Protein AF-A0A4V1Y9V7-F1 (afdb_monomer_lite)

Organism: NCBI:txid33039

Radius of gyration: 11.98 Å; chains: 1; bounding box: 32×21×29 Å

Structure (mmCIF, N/CA/C/O backbone):
data_AF-A0A4V1Y9V7-F1
#
_entry.id   AF-A0A4V1Y9V7-F1
#
loop_
_atom_site.group_PDB
_atom_site.id
_atom_site.type_symbol
_atom_site.label_atom_id
_atom_site.label_alt_id
_atom_site.label_comp_id
_atom_site.label_asym_id
_atom_site.label_entity_id
_atom_site.label_seq_id
_atom_site.pdbx_PDB_ins_code
_atom_site.Cartn_x
_atom_site.Cartn_y
_atom_site.Cartn_z
_atom_site.occupancy
_atom_site.B_iso_or_equiv
_atom_site.auth_seq_id
_atom_site.auth_comp_id
_atom_site.auth_asym_id
_atom_site.auth_atom_id
_atom_site.pdbx_PDB_model_num
ATOM 1 N N . MET A 1 1 ? -17.355 8.478 0.349 1.00 87.75 1 MET A N 1
ATOM 2 C CA . MET A 1 1 ? -17.088 8.059 1.747 1.00 87.75 1 MET A CA 1
ATOM 3 C C . MET A 1 1 ? -15.664 7.524 1.793 1.00 87.75 1 MET A C 1
ATOM 5 O O . MET A 1 1 ? -15.266 6.909 0.814 1.00 87.75 1 MET A O 1
ATOM 9 N N . LYS A 1 2 ? -14.877 7.792 2.843 1.00 96.50 2 LYS A N 1
ATOM 10 C CA . LYS A 1 2 ? -13.506 7.258 2.920 1.00 96.50 2 LYS A CA 1
ATOM 11 C C . LYS A 1 2 ? -13.527 5.776 3.299 1.00 96.50 2 LYS A C 1
ATOM 13 O O . LYS A 1 2 ? -14.136 5.421 4.304 1.00 96.50 2 LYS A O 1
ATOM 18 N N . LYS A 1 3 ? -12.840 4.947 2.508 1.00 97.69 3 LYS A N 1
ATOM 19 C CA . LYS A 1 3 ? -12.725 3.491 2.714 1.00 97.69 3 LYS A CA 1
ATOM 20 C C . LYS A 1 3 ? -11.636 3.120 3.726 1.00 97.69 3 LYS A C 1
ATOM 22 O O . LYS A 1 3 ? -11.783 2.179 4.499 1.00 97.69 3 LYS A O 1
ATOM 27 N N . PHE A 1 4 ? -10.561 3.900 3.765 1.00 98.75 4 PHE A N 1
ATOM 28 C CA . PHE A 1 4 ? -9.420 3.713 4.659 1.00 98.75 4 PHE A CA 1
ATOM 29 C C . PHE A 1 4 ? -8.834 5.068 5.068 1.00 98.75 4 PHE A C 1
ATOM 31 O O . PHE A 1 4 ? -9.244 6.112 4.557 1.00 98.75 4 PHE A O 1
ATOM 38 N N . LYS A 1 5 ? -7.874 5.043 5.992 1.00 98.75 5 LYS A N 1
ATOM 39 C CA . LYS A 1 5 ? -7.009 6.180 6.325 1.00 98.75 5 LYS A CA 1
ATOM 40 C C . LYS A 1 5 ? -5.544 5.760 6.371 1.00 98.75 5 LYS A C 1
ATOM 42 O O . LYS A 1 5 ? -5.252 4.605 6.686 1.00 98.75 5 LYS A O 1
ATOM 47 N N . LEU A 1 6 ? -4.645 6.715 6.154 1.00 98.81 6 LEU A N 1
ATOM 48 C CA . LEU A 1 6 ? -3.237 6.575 6.524 1.00 98.81 6 LEU A CA 1
ATOM 49 C C . LEU A 1 6 ? -3.103 6.632 8.054 1.00 98.81 6 LEU A C 1
ATOM 51 O O . LEU A 1 6 ? -3.781 7.422 8.721 1.00 98.81 6 LEU A O 1
ATOM 55 N N . THR A 1 7 ? -2.268 5.772 8.627 1.00 98.75 7 THR A N 1
ATOM 56 C CA . THR A 1 7 ? -1.950 5.793 10.062 1.00 98.75 7 THR A CA 1
ATOM 57 C C . THR A 1 7 ? -0.658 6.578 10.323 1.00 98.75 7 THR A C 1
ATOM 59 O O . THR A 1 7 ? -0.028 7.085 9.400 1.00 98.75 7 THR A O 1
ATOM 62 N N . SER A 1 8 ? -0.251 6.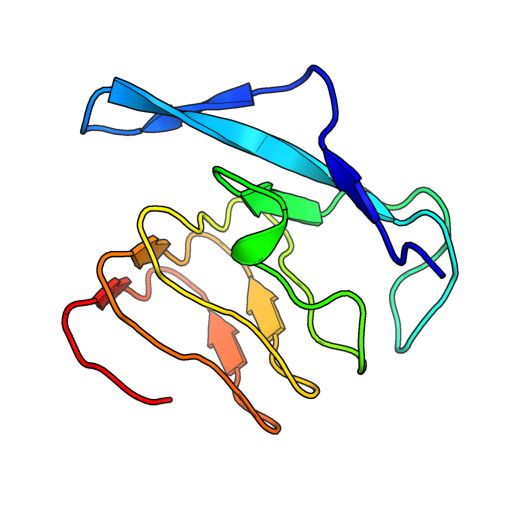699 11.590 1.00 98.31 8 SER A N 1
ATOM 63 C CA . SER A 1 8 ? 1.051 7.267 11.964 1.00 98.31 8 SER A CA 1
ATOM 64 C C . SER A 1 8 ? 2.208 6.262 11.884 1.00 98.31 8 SER A C 1
ATOM 66 O O . SER A 1 8 ? 3.355 6.661 12.064 1.00 98.31 8 SER A O 1
ATOM 68 N N . GLU A 1 9 ? 1.926 4.972 11.671 1.00 98.56 9 GLU A N 1
ATOM 69 C CA . GLU A 1 9 ? 2.946 3.951 11.416 1.00 98.56 9 GLU A CA 1
ATOM 70 C C . GLU A 1 9 ? 3.428 4.105 9.973 1.00 98.56 9 GLU A C 1
ATOM 72 O O . GLU A 1 9 ? 2.625 4.085 9.038 1.00 98.56 9 GLU A O 1
ATOM 77 N N . PHE A 1 10 ? 4.735 4.280 9.793 1.00 98.56 10 PHE A N 1
ATOM 78 C CA . PHE A 1 10 ? 5.335 4.413 8.474 1.00 98.56 10 PHE A CA 1
ATOM 79 C C . PHE A 1 10 ? 6.661 3.668 8.384 1.00 98.56 10 PHE A C 1
ATOM 81 O O . PHE A 1 10 ? 7.370 3.490 9.376 1.00 98.56 10 PHE A O 1
ATOM 88 N N . ILE A 1 11 ? 7.004 3.295 7.159 1.00 98.38 11 ILE A N 1
ATOM 89 C CA . ILE A 1 11 ? 8.339 2.854 6.766 1.00 98.38 11 ILE A CA 1
ATOM 90 C C . ILE A 1 11 ? 8.951 3.886 5.824 1.00 98.38 11 ILE A C 1
ATOM 92 O O . ILE A 1 11 ? 8.255 4.747 5.285 1.00 98.38 11 ILE A O 1
ATOM 96 N N . VAL A 1 12 ? 10.261 3.795 5.630 1.00 97.88 12 VAL A N 1
ATOM 97 C CA . VAL A 1 12 ? 10.975 4.558 4.607 1.00 97.88 12 VAL A CA 1
ATOM 98 C C . VAL A 1 12 ? 11.495 3.559 3.585 1.00 97.88 12 VAL A C 1
ATOM 100 O O . VAL A 1 12 ? 12.154 2.587 3.961 1.00 97.88 12 VAL A O 1
ATOM 103 N N . ASP A 1 13 ? 11.143 3.750 2.317 1.00 91.31 13 ASP A N 1
ATOM 104 C CA . ASP A 1 13 ? 11.641 2.893 1.246 1.00 91.31 13 ASP A CA 1
ATOM 105 C C . ASP A 1 13 ? 13.105 3.213 0.889 1.00 91.31 13 ASP A C 1
ATOM 107 O O . ASP A 1 13 ? 13.740 4.108 1.454 1.00 91.31 13 ASP A O 1
ATOM 111 N N . ILE A 1 14 ? 13.669 2.461 -0.059 1.00 87.56 14 ILE A N 1
ATOM 112 C CA . ILE A 1 14 ? 15.066 2.631 -0.490 1.00 87.56 14 ILE A CA 1
ATOM 113 C C . ILE A 1 14 ? 15.347 4.000 -1.131 1.00 87.56 14 ILE A C 1
ATOM 115 O O . ILE A 1 14 ? 16.505 4.402 -1.215 1.00 87.56 14 ILE A O 1
ATOM 119 N N . SER A 1 15 ? 14.302 4.702 -1.568 1.00 90.38 15 SER A N 1
ATOM 120 C CA . SER A 1 15 ? 14.358 6.013 -2.211 1.00 90.38 15 SER A CA 1
ATOM 121 C C . SER A 1 15 ? 14.178 7.156 -1.204 1.00 90.38 15 SER A C 1
ATOM 123 O O . SER A 1 15 ? 14.243 8.324 -1.584 1.00 90.38 15 SER A O 1
ATOM 125 N N . GLY A 1 16 ? 13.968 6.847 0.081 1.00 95.62 16 GLY A N 1
ATOM 126 C CA . GLY A 1 16 ? 13.732 7.837 1.131 1.00 95.62 16 GLY A CA 1
ATOM 127 C C . GLY A 1 16 ? 12.273 8.288 1.252 1.00 95.62 16 GLY A C 1
ATOM 128 O O . GLY A 1 16 ? 11.990 9.219 2.009 1.00 95.62 16 GLY A O 1
ATOM 129 N N . VAL A 1 17 ? 11.343 7.644 0.544 1.00 97.12 17 VAL A N 1
ATOM 130 C CA . VAL A 1 17 ? 9.916 7.984 0.564 1.00 97.12 17 VAL A CA 1
ATOM 131 C C . VAL A 1 17 ? 9.251 7.352 1.784 1.00 97.12 17 VAL A C 1
ATOM 133 O O . VAL A 1 17 ? 9.471 6.180 2.098 1.00 97.12 17 VAL A O 1
ATOM 136 N N . LYS A 1 18 ? 8.425 8.132 2.489 1.00 98.62 18 LYS A N 1
ATOM 137 C CA . LYS A 1 18 ? 7.625 7.633 3.613 1.00 98.62 18 LYS A CA 1
ATOM 138 C C . LYS A 1 18 ? 6.369 6.950 3.096 1.00 98.62 18 LYS A C 1
ATOM 140 O O . LYS A 1 18 ? 5.569 7.588 2.424 1.00 98.62 18 LYS A O 1
ATOM 145 N N . LEU A 1 19 ? 6.171 5.695 3.483 1.00 98.81 19 LEU A N 1
ATOM 146 C CA . LEU A 1 19 ? 4.962 4.935 3.181 1.00 98.81 19 LEU A CA 1
ATOM 147 C C . LEU A 1 19 ? 4.221 4.648 4.478 1.00 98.81 19 LEU A C 1
ATOM 149 O O . LEU A 1 19 ? 4.792 4.082 5.411 1.00 98.81 19 LEU A O 1
ATOM 153 N N . PHE A 1 20 ? 2.957 5.036 4.538 1.00 98.88 20 PHE A N 1
ATOM 154 C CA . PHE A 1 20 ? 2.124 4.941 5.724 1.00 98.88 20 PHE A CA 1
ATOM 155 C C . PHE A 1 20 ? 1.281 3.676 5.678 1.00 98.88 20 PHE A C 1
ATOM 157 O O . PHE A 1 20 ? 0.635 3.375 4.672 1.00 98.88 20 PHE A O 1
ATOM 164 N N . ARG A 1 21 ? 1.251 2.954 6.797 1.00 98.88 21 ARG A N 1
ATOM 165 C CA . ARG A 1 21 ? 0.376 1.800 6.985 1.00 98.88 21 ARG A CA 1
ATOM 166 C C . ARG A 1 21 ? -1.072 2.267 6.870 1.00 98.88 21 ARG A C 1
ATOM 168 O O . ARG A 1 21 ? -1.465 3.217 7.560 1.00 98.88 21 ARG A O 1
ATOM 175 N N . ILE A 1 22 ? -1.870 1.602 6.042 1.00 98.88 22 ILE A N 1
ATOM 176 C CA . ILE A 1 22 ? -3.294 1.922 5.894 1.00 98.88 22 ILE A CA 1
ATOM 177 C C . ILE A 1 22 ? -4.149 1.172 6.914 1.00 98.88 22 ILE A C 1
ATOM 179 O O . ILE A 1 22 ? -3.820 0.062 7.333 1.00 98.88 22 ILE A O 1
ATOM 183 N N . LYS A 1 23 ? -5.277 1.774 7.296 1.00 98.88 23 LYS A N 1
ATOM 184 C CA . LYS A 1 23 ? -6.294 1.153 8.149 1.00 98.88 23 LYS A CA 1
ATOM 185 C C . LYS A 1 23 ? -7.679 1.309 7.538 1.00 98.88 23 LYS A C 1
ATOM 187 O O . LYS A 1 23 ? -8.092 2.438 7.259 1.00 98.88 23 LYS A O 1
ATOM 192 N N . ALA A 1 24 ? -8.401 0.205 7.383 1.00 98.81 24 ALA A N 1
ATOM 193 C CA . ALA A 1 24 ? -9.775 0.206 6.897 1.00 98.81 24 ALA A CA 1
ATOM 194 C C . ALA A 1 24 ? -10.698 0.972 7.860 1.00 98.81 24 ALA A C 1
ATOM 196 O O . ALA A 1 24 ? -10.606 0.838 9.084 1.00 98.81 24 ALA A O 1
ATOM 197 N N . LEU A 1 25 ? -11.581 1.799 7.304 1.00 98.69 25 LEU A N 1
ATOM 198 C CA . LEU A 1 25 ? -12.586 2.565 8.051 1.00 98.69 25 LEU A CA 1
ATOM 199 C C . LEU A 1 25 ? -13.966 1.909 8.007 1.00 98.69 25 LEU A C 1
ATOM 201 O O . LEU A 1 25 ? -14.771 2.134 8.907 1.00 98.69 25 LEU A O 1
ATOM 205 N N . ILE A 1 26 ? -14.223 1.119 6.969 1.00 98.25 26 ILE A N 1
ATOM 206 C CA . ILE A 1 26 ? -15.476 0.408 6.722 1.00 98.25 26 ILE A CA 1
ATOM 207 C C . ILE A 1 26 ? -15.164 -1.032 6.302 1.00 98.25 26 ILE A C 1
ATOM 209 O O . ILE A 1 26 ? -14.013 -1.353 6.011 1.00 98.25 26 ILE A O 1
ATOM 213 N N . GLU A 1 27 ? -16.187 -1.879 6.287 1.00 98.25 27 GLU A N 1
ATOM 214 C CA . GLU A 1 27 ? -16.120 -3.231 5.726 1.00 98.25 27 GLU A CA 1
ATOM 215 C C . GLU A 1 27 ? -16.405 -3.200 4.216 1.00 98.25 27 GLU A C 1
ATOM 217 O O . GLU A 1 27 ? -17.280 -2.450 3.777 1.00 98.25 27 GLU A O 1
ATOM 222 N N . PHE A 1 28 ? -15.648 -3.972 3.433 1.00 96.75 28 PHE A N 1
ATOM 223 C CA . PHE A 1 28 ? -15.795 -4.129 1.977 1.00 96.75 28 PHE A CA 1
ATOM 224 C C . PHE A 1 28 ? -15.049 -5.388 1.512 1.00 96.75 28 PHE A C 1
ATOM 226 O O . PHE A 1 28 ? -14.009 -5.729 2.079 1.00 96.75 28 PHE A O 1
ATOM 233 N N . GLY A 1 29 ? -15.572 -6.101 0.510 1.00 93.62 29 GLY A N 1
ATOM 234 C CA . GLY A 1 29 ? -15.066 -7.423 0.129 1.00 93.62 29 GLY A CA 1
ATOM 235 C C . GLY A 1 29 ? -14.888 -8.352 1.342 1.00 93.62 29 GLY A C 1
ATOM 236 O O . GLY A 1 29 ? -15.832 -8.670 2.062 1.00 93.62 29 GLY A O 1
ATOM 237 N N . ASN A 1 30 ? -13.649 -8.768 1.586 1.00 93.50 30 ASN A N 1
ATOM 238 C CA . ASN A 1 30 ? -13.194 -9.556 2.739 1.00 93.50 30 ASN A CA 1
ATOM 239 C C . ASN A 1 30 ? -12.391 -8.736 3.774 1.00 93.50 30 ASN A C 1
ATOM 241 O O . ASN A 1 30 ? -11.794 -9.328 4.676 1.00 93.50 30 ASN A O 1
ATOM 245 N N . VAL A 1 31 ? -12.362 -7.405 3.664 1.00 98.12 31 VAL A N 1
ATOM 246 C CA . VAL A 1 31 ? -11.678 -6.488 4.589 1.00 98.12 31 VAL A CA 1
ATOM 247 C C . VAL A 1 31 ? -12.672 -5.955 5.613 1.00 98.12 31 VAL A C 1
ATOM 249 O O . VAL A 1 31 ? -13.722 -5.425 5.251 1.00 98.12 31 VAL A O 1
ATOM 252 N N . LYS A 1 32 ? -12.340 -6.048 6.903 1.00 98.44 32 LYS A N 1
ATOM 253 C CA . LYS A 1 32 ? -13.189 -5.561 7.996 1.00 98.44 32 LYS A CA 1
ATOM 254 C C . LYS A 1 32 ? -12.784 -4.160 8.430 1.00 98.44 32 LYS A C 1
ATOM 256 O O . LYS A 1 32 ? -11.616 -3.768 8.375 1.00 98.44 32 LYS A O 1
ATOM 261 N N . ALA A 1 33 ? -13.751 -3.410 8.955 1.00 98.50 33 ALA A N 1
ATOM 262 C CA . ALA A 1 33 ? -13.475 -2.114 9.558 1.00 98.50 33 ALA A CA 1
ATOM 263 C C . ALA A 1 33 ? -12.445 -2.260 10.692 1.00 98.50 33 ALA A C 1
ATOM 265 O O . ALA A 1 33 ? -12.648 -2.995 11.658 1.00 98.50 33 ALA A O 1
ATOM 266 N N . GLY A 1 34 ? -11.344 -1.521 10.586 1.00 98.56 34 GLY A N 1
ATOM 267 C CA . GLY A 1 34 ? -10.248 -1.551 11.543 1.00 98.56 34 GLY A CA 1
ATOM 268 C C . GLY A 1 34 ? -9.052 -2.421 11.152 1.00 98.56 34 GLY A C 1
ATOM 269 O O . GLY A 1 34 ? -8.015 -2.272 11.805 1.00 98.56 34 GLY A O 1
ATOM 270 N N . ASP A 1 35 ? -9.150 -3.238 10.101 1.00 98.62 35 ASP A N 1
ATOM 271 C CA . ASP A 1 35 ? -8.029 -4.041 9.607 1.00 98.62 35 ASP A CA 1
ATOM 272 C C . ASP A 1 35 ? -6.870 -3.150 9.142 1.00 98.62 35 ASP A C 1
ATOM 274 O O . ASP A 1 35 ? -7.069 -2.091 8.534 1.00 98.62 35 ASP A O 1
ATOM 278 N N . LEU A 1 36 ? -5.645 -3.586 9.444 1.00 98.75 36 LEU A N 1
ATOM 279 C CA . LEU A 1 36 ? -4.429 -2.976 8.915 1.00 98.75 36 LEU A CA 1
ATOM 280 C C . LEU A 1 36 ? -4.098 -3.593 7.554 1.00 98.75 36 LEU A C 1
AT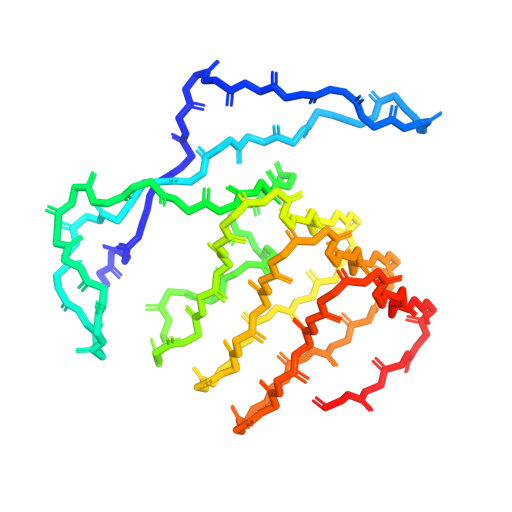OM 282 O O . LEU A 1 36 ? -4.153 -4.811 7.385 1.00 98.75 36 LEU A O 1
ATOM 286 N N . GLY A 1 37 ? -3.759 -2.739 6.592 1.00 98.50 37 GLY A N 1
ATOM 287 C CA . GLY A 1 37 ? -3.335 -3.135 5.252 1.00 98.50 37 GLY A CA 1
ATOM 288 C C . GLY A 1 37 ? -1.820 -3.049 5.066 1.00 98.50 37 GLY A C 1
ATOM 289 O O . GLY A 1 37 ? -1.054 -3.132 6.023 1.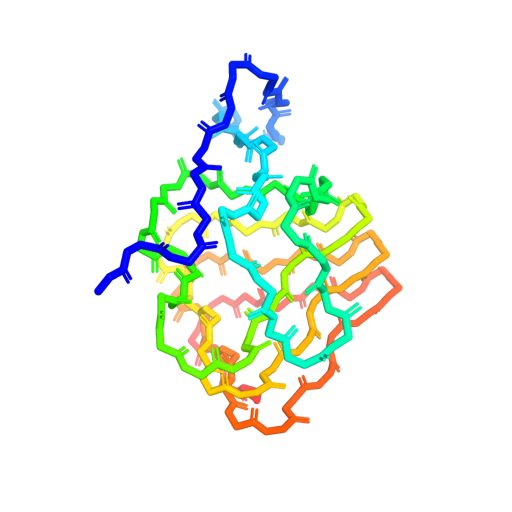00 98.50 37 GLY A O 1
ATOM 290 N N . GLY A 1 38 ? -1.382 -2.876 3.823 1.00 98.69 38 GLY A N 1
ATOM 291 C CA . GLY A 1 38 ? 0.009 -2.574 3.487 1.00 98.69 38 GLY A CA 1
ATOM 292 C C . GLY A 1 38 ? 0.327 -1.089 3.644 1.00 98.69 38 GLY A C 1
ATOM 293 O O . GLY A 1 38 ? -0.301 -0.380 4.438 1.00 98.69 38 GLY A O 1
ATOM 294 N N . TYR A 1 39 ? 1.313 -0.622 2.888 1.00 98.88 39 TYR A N 1
ATOM 295 C CA . TYR A 1 39 ? 1.846 0.730 2.986 1.00 98.88 39 TYR A CA 1
ATOM 296 C C . TYR A 1 39 ? 1.674 1.492 1.678 1.00 98.88 39 TYR A C 1
ATOM 298 O O . TYR A 1 39 ? 2.017 0.982 0.612 1.00 98.88 39 TYR A O 1
ATOM 306 N N . ILE A 1 40 ? 1.199 2.732 1.770 1.00 98.88 40 ILE A N 1
ATOM 307 C CA . ILE A 1 40 ? 1.103 3.635 0.620 1.00 98.88 40 ILE A CA 1
ATOM 308 C C . ILE A 1 40 ? 1.705 5.002 0.947 1.00 98.88 40 ILE A C 1
ATOM 310 O O . ILE A 1 40 ? 1.680 5.427 2.102 1.00 98.88 40 ILE A O 1
ATOM 314 N N . GLU A 1 41 ? 2.250 5.693 -0.048 1.00 98.75 41 GLU A N 1
ATOM 315 C CA . GLU A 1 41 ? 2.820 7.035 0.127 1.00 98.75 41 GLU A CA 1
ATOM 316 C C . GLU A 1 41 ? 1.737 8.083 0.420 1.00 98.75 41 GLU A C 1
ATOM 318 O O . GLU A 1 41 ? 1.854 8.865 1.367 1.00 98.75 41 GLU A O 1
ATOM 323 N N . LYS A 1 42 ? 0.668 8.078 -0.381 1.00 98.62 42 LYS A N 1
ATOM 324 C CA . LYS A 1 42 ? -0.412 9.072 -0.359 1.00 98.62 42 LYS A CA 1
ATOM 325 C C . LYS A 1 42 ? -1.768 8.423 -0.642 1.00 98.62 42 LYS A C 1
ATOM 327 O O . LYS A 1 42 ? -1.836 7.311 -1.161 1.00 98.62 42 LYS A O 1
ATOM 332 N N . GLU A 1 43 ? -2.864 9.090 -0.269 1.00 98.31 43 GLU A N 1
ATOM 333 C CA . GLU A 1 43 ? -4.218 8.518 -0.403 1.00 98.31 43 GLU A CA 1
ATOM 334 C C . GLU A 1 43 ? -4.572 8.191 -1.863 1.00 98.31 43 GLU A C 1
ATOM 336 O O . GLU A 1 43 ? -5.308 7.241 -2.110 1.00 98.31 43 GLU A O 1
ATOM 341 N N . GLU A 1 44 ? -4.003 8.914 -2.827 1.00 98.56 44 GLU A N 1
ATOM 342 C CA . GLU A 1 44 ? -4.222 8.716 -4.261 1.00 98.56 44 GLU A CA 1
ATOM 343 C C . GLU A 1 44 ? -3.702 7.367 -4.775 1.00 98.56 44 GLU A C 1
ATOM 345 O O . GLU A 1 44 ? -4.160 6.900 -5.816 1.00 98.56 44 GLU A O 1
ATOM 350 N N . ASN A 1 45 ? -2.786 6.712 -4.053 1.00 98.75 45 ASN A N 1
ATOM 351 C CA . ASN A 1 45 ? -2.245 5.423 -4.478 1.00 98.75 45 ASN A CA 1
ATOM 352 C C . ASN A 1 45 ? -3.265 4.276 -4.394 1.00 98.75 45 ASN A C 1
ATOM 354 O O . ASN A 1 45 ? -3.068 3.236 -5.023 1.00 98.75 45 ASN A O 1
ATOM 358 N N . LEU A 1 46 ? -4.342 4.432 -3.617 1.00 98.81 46 LEU A N 1
ATOM 359 C CA . LEU A 1 46 ? -5.367 3.406 -3.445 1.00 98.81 46 LEU A CA 1
ATOM 360 C C . LEU A 1 46 ? -6.764 4.021 -3.506 1.00 98.81 46 LEU A C 1
ATOM 362 O O . LEU A 1 46 ? -7.144 4.852 -2.683 1.00 98.81 46 LEU A O 1
ATOM 366 N N . SER A 1 47 ? -7.573 3.553 -4.450 1.00 98.31 47 SER A N 1
ATOM 367 C CA . SER A 1 47 ? -8.925 4.062 -4.639 1.00 98.31 47 SER A CA 1
ATOM 368 C C . SER A 1 47 ? -9.815 3.826 -3.414 1.00 98.31 47 SER A C 1
ATOM 370 O O . SER A 1 47 ? -9.882 2.736 -2.836 1.00 98.31 47 SER A O 1
ATOM 372 N N . HIS A 1 48 ? -10.586 4.852 -3.053 1.00 98.19 48 HIS A N 1
ATOM 373 C CA . HIS A 1 48 ? -11.691 4.728 -2.101 1.00 98.19 48 HIS A CA 1
ATOM 374 C C . HIS A 1 48 ? -12.955 4.094 -2.711 1.00 98.19 48 HIS A C 1
ATOM 376 O O . HIS A 1 48 ? -13.898 3.828 -1.969 1.00 98.19 48 HIS A O 1
ATOM 382 N N . MET A 1 49 ? -12.981 3.858 -4.027 1.00 96.69 49 MET A N 1
ATOM 383 C CA . MET A 1 49 ? -14.061 3.173 -4.744 1.00 96.69 49 MET A CA 1
ATOM 384 C C . MET A 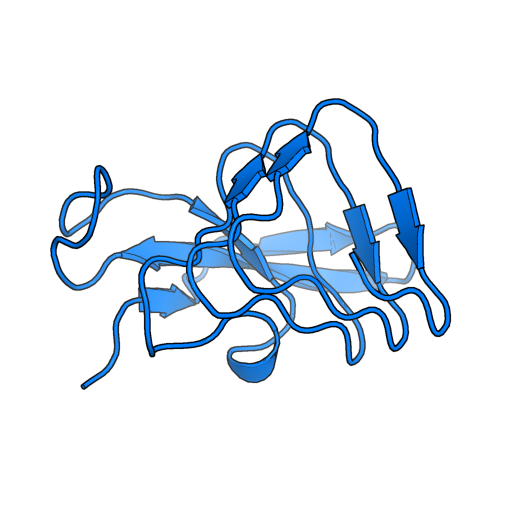1 49 ? -13.673 1.720 -5.043 1.00 96.69 49 MET A C 1
ATOM 386 O O . MET A 1 49 ? -12.487 1.433 -5.217 1.00 96.69 49 MET A O 1
ATOM 390 N N . GLY A 1 50 ? -14.670 0.836 -5.144 1.00 96.06 50 GLY A N 1
ATOM 391 C CA . GLY A 1 50 ? -14.464 -0.600 -5.378 1.00 96.06 50 GLY A CA 1
ATOM 392 C C . GLY A 1 50 ? -13.800 -1.316 -4.201 1.00 96.06 50 GLY A C 1
ATOM 393 O O . GLY A 1 50 ? -13.574 -0.713 -3.141 1.00 96.06 50 GLY A O 1
ATOM 394 N N . ASP A 1 51 ? -13.445 -2.581 -4.407 1.00 97.56 51 ASP A N 1
ATOM 395 C CA . ASP A 1 51 ? -12.895 -3.447 -3.361 1.00 97.56 51 ASP A CA 1
ATOM 396 C C . ASP A 1 51 ? -11.363 -3.537 -3.370 1.00 97.56 51 ASP A C 1
ATOM 398 O O . ASP A 1 51 ? -10.780 -4.301 -2.600 1.00 97.56 51 ASP A O 1
ATOM 402 N N . ALA A 1 52 ? -10.693 -2.694 -4.165 1.00 98.31 52 ALA A N 1
ATOM 403 C CA . ALA A 1 52 ? -9.239 -2.650 -4.232 1.00 98.31 52 ALA A CA 1
ATOM 404 C C . ALA A 1 52 ? -8.585 -2.528 -2.847 1.00 98.31 52 ALA A C 1
ATOM 406 O O . ALA A 1 52 ? -8.985 -1.677 -2.034 1.00 98.31 52 ALA A O 1
ATOM 407 N N . TRP A 1 53 ? -7.562 -3.344 -2.585 1.00 98.75 53 TRP A N 1
ATOM 408 C CA . TRP A 1 53 ? -6.893 -3.372 -1.287 1.00 98.75 53 TRP A CA 1
ATOM 409 C C . TRP A 1 53 ? -5.403 -3.686 -1.365 1.00 98.75 53 TRP A C 1
ATOM 411 O O . TRP A 1 53 ? -4.942 -4.473 -2.192 1.00 98.75 53 TRP A O 1
ATOM 421 N N . VAL A 1 54 ? -4.655 -3.078 -0.442 1.00 98.75 54 VAL A N 1
ATOM 422 C CA . VAL A 1 54 ? -3.233 -3.349 -0.220 1.00 98.75 54 VAL A CA 1
ATOM 423 C C . VAL A 1 54 ? -3.098 -3.991 1.155 1.00 98.75 54 VAL A C 1
ATOM 425 O O . VAL A 1 54 ? -3.566 -3.425 2.142 1.00 98.75 54 VAL A O 1
ATOM 428 N N . SER A 1 55 ? -2.457 -5.153 1.254 1.00 98.19 55 SER A N 1
ATOM 429 C CA . SER A 1 55 ? -2.315 -5.905 2.510 1.00 98.19 55 SER A CA 1
ATOM 430 C C . SER A 1 55 ? -0.906 -6.483 2.701 1.00 98.19 55 SER A C 1
ATOM 432 O O . SER A 1 55 ? -0.089 -6.479 1.783 1.00 98.19 55 SER A O 1
ATOM 434 N N . GLY A 1 56 ? -0.596 -6.967 3.907 1.00 96.88 56 GLY A N 1
ATOM 435 C CA . GLY A 1 56 ? 0.735 -7.494 4.235 1.00 96.88 56 GLY A CA 1
ATOM 436 C C . GLY A 1 56 ? 1.808 -6.404 4.268 1.00 96.88 56 GLY A C 1
ATOM 437 O O . GLY A 1 56 ? 1.576 -5.327 4.814 1.00 96.88 56 GLY A O 1
ATOM 438 N N . ASP A 1 57 ? 2.973 -6.678 3.686 1.00 97.75 57 ASP A N 1
ATOM 439 C CA . ASP A 1 57 ? 4.106 -5.746 3.611 1.00 97.75 57 ASP A CA 1
ATOM 440 C C . ASP A 1 57 ? 4.215 -5.048 2.248 1.00 97.75 57 ASP A C 1
ATOM 442 O O . ASP A 1 57 ? 5.231 -4.411 1.953 1.00 97.75 57 ASP A O 1
ATOM 446 N N . ALA A 1 58 ? 3.149 -5.129 1.443 1.00 98.62 58 ALA A N 1
ATOM 447 C CA . ALA A 1 58 ? 3.076 -4.535 0.121 1.00 98.62 58 ALA A CA 1
ATOM 448 C C . ALA A 1 58 ? 3.190 -3.007 0.177 1.00 98.62 58 ALA A C 1
ATOM 450 O O . ALA A 1 58 ? 2.725 -2.363 1.124 1.00 98.62 58 ALA A O 1
ATOM 451 N N . ARG A 1 59 ? 3.824 -2.433 -0.850 1.00 98.69 59 ARG A N 1
ATOM 452 C CA . ARG A 1 59 ? 4.264 -1.031 -0.880 1.00 98.69 59 ARG A CA 1
ATOM 453 C C . ARG A 1 59 ? 3.871 -0.366 -2.183 1.00 98.69 59 ARG A C 1
ATOM 455 O O . ARG A 1 59 ? 4.298 -0.827 -3.241 1.00 98.69 59 ARG A O 1
ATOM 462 N N . ILE A 1 60 ? 3.118 0.725 -2.089 1.00 98.69 60 ILE A N 1
ATOM 463 C CA . ILE A 1 60 ? 2.711 1.534 -3.241 1.00 98.69 60 ILE A CA 1
ATOM 464 C C . ILE A 1 60 ? 3.263 2.952 -3.093 1.00 98.69 60 ILE A C 1
ATOM 466 O O . ILE A 1 60 ? 3.051 3.582 -2.056 1.00 98.69 60 ILE A O 1
ATOM 470 N N . SER A 1 61 ? 3.983 3.449 -4.095 1.00 98.31 61 SER A N 1
ATOM 471 C CA . SER A 1 61 ? 4.610 4.779 -4.056 1.00 98.31 61 SER A CA 1
ATOM 472 C C . SER A 1 61 ? 4.653 5.461 -5.423 1.00 98.31 61 SER A C 1
ATOM 474 O O . SER A 1 61 ? 4.321 4.864 -6.447 1.00 98.31 61 SER A O 1
ATOM 476 N N . GLY A 1 62 ? 5.045 6.733 -5.453 1.00 97.81 62 GLY A N 1
AT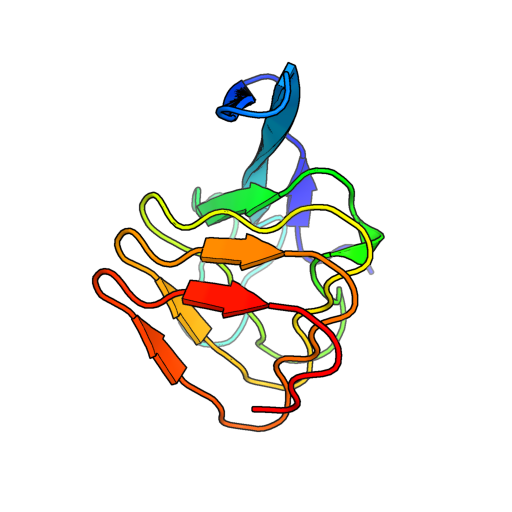OM 477 C CA . GLY A 1 62 ? 5.005 7.557 -6.656 1.00 97.81 62 GLY A CA 1
ATOM 478 C C . GLY A 1 62 ? 3.571 7.855 -7.089 1.00 97.81 62 GLY A C 1
ATOM 479 O O . GLY A 1 62 ? 2.682 8.067 -6.258 1.00 97.81 62 GLY A O 1
ATOM 480 N N . ASP A 1 63 ? 3.345 7.861 -8.397 1.00 98.19 63 ASP A N 1
ATOM 481 C CA . ASP A 1 63 ? 2.040 8.117 -9.013 1.00 98.19 63 ASP A CA 1
ATOM 482 C C . ASP A 1 63 ? 1.257 6.833 -9.309 1.00 98.19 63 ASP A C 1
ATOM 484 O O . ASP A 1 63 ? 0.194 6.879 -9.927 1.00 98.19 63 ASP A O 1
ATOM 488 N N . ALA A 1 64 ? 1.734 5.695 -8.797 1.00 98.50 64 ALA A N 1
ATOM 489 C CA . ALA A 1 64 ? 1.091 4.413 -8.986 1.00 98.50 64 ALA A CA 1
ATOM 490 C C . ALA A 1 64 ? -0.296 4.378 -8.339 1.00 98.50 64 ALA A C 1
ATOM 492 O O . ALA A 1 64 ? -0.491 4.898 -7.237 1.00 98.50 64 ALA A O 1
ATOM 493 N N . GLN A 1 65 ? -1.252 3.729 -9.005 1.00 98.69 65 GLN A N 1
ATOM 494 C CA . GLN A 1 65 ? -2.648 3.673 -8.570 1.00 98.69 65 GLN A CA 1
ATOM 495 C C . GLN A 1 65 ? -3.178 2.244 -8.557 1.00 98.69 65 GLN A C 1
ATOM 497 O O . GLN A 1 65 ? -3.049 1.507 -9.534 1.00 98.69 65 GLN A O 1
ATOM 502 N N . VAL A 1 66 ? -3.838 1.879 -7.457 1.00 98.81 66 VAL A N 1
ATOM 503 C CA . VAL A 1 66 ? -4.573 0.620 -7.306 1.00 98.81 66 VAL A CA 1
ATOM 504 C C . VAL A 1 66 ? -6.070 0.924 -7.219 1.00 98.81 66 VAL A C 1
ATOM 506 O O . VAL A 1 66 ? -6.509 1.702 -6.366 1.00 98.81 66 VAL A O 1
ATOM 509 N N . SER A 1 67 ? -6.873 0.342 -8.107 1.00 98.56 67 SER A N 1
ATOM 510 C CA . SER A 1 67 ? -8.310 0.631 -8.214 1.00 98.56 67 SER A CA 1
ATOM 511 C C . SER A 1 67 ? -9.134 -0.582 -8.668 1.00 98.56 67 SER A C 1
ATOM 513 O O . SER A 1 67 ? -8.595 -1.669 -8.844 1.00 98.56 67 SER A O 1
ATOM 515 N N . GLY A 1 68 ? -10.454 -0.422 -8.815 1.00 97.88 68 GLY A N 1
ATOM 516 C CA . GLY A 1 68 ? -11.358 -1.537 -9.119 1.00 97.88 68 GLY A CA 1
ATOM 517 C C . GLY A 1 68 ? -11.448 -2.513 -7.949 1.00 97.88 68 GLY A C 1
ATOM 518 O O . GLY A 1 68 ? -11.618 -2.075 -6.810 1.00 97.88 68 GLY A O 1
ATOM 519 N N . ASP A 1 69 ? -11.272 -3.798 -8.239 1.00 97.50 69 ASP A N 1
ATOM 520 C CA . ASP A 1 69 ? -11.310 -4.910 -7.286 1.00 97.50 69 ASP A CA 1
ATOM 521 C C . ASP A 1 69 ? -9.921 -5.561 -7.143 1.00 97.50 69 ASP A C 1
ATOM 523 O O . ASP A 1 69 ? -9.791 -6.727 -6.777 1.00 97.50 69 ASP A O 1
ATOM 527 N N . ALA A 1 70 ? -8.861 -4.796 -7.433 1.00 98.38 70 ALA A N 1
ATOM 528 C CA . ALA A 1 70 ? -7.495 -5.291 -7.478 1.00 98.38 70 ALA A CA 1
ATOM 529 C C . ALA A 1 70 ? -6.881 -5.526 -6.090 1.00 98.38 70 ALA A C 1
ATOM 531 O O . ALA A 1 70 ? -7.050 -4.737 -5.157 1.00 98.38 70 ALA A O 1
ATOM 532 N N . TRP A 1 71 ? -6.089 -6.589 -5.964 1.00 98.44 71 TRP A N 1
ATOM 533 C CA . TRP A 1 71 ? -5.468 -7.010 -4.710 1.00 98.44 71 TRP A CA 1
ATOM 534 C C . TRP A 1 71 ? -3.949 -6.990 -4.798 1.00 98.44 71 TRP A C 1
ATOM 536 O O . TRP A 1 71 ? -3.356 -7.726 -5.585 1.00 98.44 71 TRP A O 1
ATOM 546 N N . VAL A 1 72 ? -3.312 -6.194 -3.936 1.00 98.75 72 VAL A N 1
ATOM 547 C CA . VAL A 1 72 ? -1.850 -6.157 -3.797 1.00 98.75 72 VAL A CA 1
ATOM 548 C C . VAL A 1 72 ? -1.450 -6.650 -2.409 1.00 98.75 72 VAL A C 1
ATOM 550 O O . VAL A 1 72 ? -1.886 -6.097 -1.399 1.00 98.75 72 VAL A O 1
ATOM 553 N N . PHE A 1 73 ? -0.645 -7.709 -2.325 1.00 98.38 73 PHE A N 1
ATOM 554 C CA . PHE A 1 73 ? -0.327 -8.346 -1.042 1.00 98.38 73 PHE A CA 1
ATOM 555 C C . PHE A 1 73 ? 1.040 -9.042 -0.998 1.00 98.38 73 PHE A C 1
ATOM 557 O O . PHE A 1 73 ? 1.729 -9.177 -2.005 1.00 98.38 73 PHE A O 1
ATOM 564 N N . GLY A 1 74 ? 1.460 -9.491 0.188 1.00 97.50 74 GLY A N 1
ATOM 565 C CA . GLY A 1 74 ? 2.800 -10.054 0.400 1.00 97.50 74 GLY A CA 1
ATOM 566 C C . GLY A 1 74 ? 3.866 -8.959 0.460 1.00 97.50 74 GLY A C 1
ATOM 567 O O . GLY A 1 74 ? 3.643 -7.954 1.123 1.00 97.50 74 GLY A O 1
ATOM 568 N N . ASP A 1 75 ? 4.983 -9.144 -0.244 1.00 97.31 75 ASP A N 1
ATOM 569 C CA . ASP A 1 75 ? 6.118 -8.205 -0.326 1.00 97.31 75 ASP A CA 1
ATOM 570 C C . ASP A 1 75 ? 6.103 -7.369 -1.625 1.00 97.31 75 ASP A C 1
ATOM 572 O O . ASP A 1 75 ? 7.126 -6.815 -2.049 1.00 97.31 75 ASP A O 1
ATOM 576 N N . ALA A 1 76 ? 4.950 -7.316 -2.299 1.00 98.44 76 ALA A N 1
ATOM 577 C CA . ALA A 1 76 ? 4.807 -6.711 -3.615 1.00 98.44 76 ALA A CA 1
ATOM 578 C C . ALA A 1 76 ? 5.077 -5.199 -3.594 1.00 98.44 76 ALA A C 1
ATOM 580 O O . ALA A 1 76 ? 4.746 -4.496 -2.638 1.00 98.44 76 ALA A O 1
ATOM 581 N N . GLN A 1 77 ? 5.655 -4.686 -4.679 1.00 98.38 77 GLN A N 1
ATOM 582 C CA . GLN A 1 77 ? 5.989 -3.271 -4.833 1.00 98.38 77 GLN A CA 1
ATOM 583 C C . GLN A 1 77 ? 5.386 -2.730 -6.126 1.00 98.38 77 GLN A C 1
ATOM 585 O O . GLN A 1 77 ? 5.635 -3.282 -7.199 1.00 98.38 77 GLN A O 1
ATOM 590 N N . VAL A 1 78 ? 4.623 -1.644 -6.028 1.00 98.56 78 VAL A N 1
ATOM 591 C CA . VAL A 1 78 ? 4.055 -0.933 -7.181 1.00 98.56 78 VAL A CA 1
ATOM 592 C C . VAL A 1 78 ? 4.495 0.525 -7.103 1.00 98.56 78 VAL A C 1
ATOM 594 O O . VAL A 1 78 ? 4.246 1.185 -6.098 1.00 98.56 78 VAL A O 1
ATOM 597 N N . PHE A 1 79 ? 5.203 1.021 -8.114 1.00 97.88 79 PHE A N 1
ATOM 598 C CA . PHE A 1 79 ? 5.797 2.361 -8.060 1.00 97.88 79 PHE A CA 1
ATOM 599 C C . PHE A 1 79 ? 5.953 3.008 -9.441 1.00 97.88 79 PHE A C 1
ATOM 601 O O . PHE A 1 79 ? 5.806 2.348 -10.465 1.00 97.88 79 PHE A O 1
ATOM 608 N N . GLY A 1 80 ? 6.276 4.303 -9.488 1.00 96.69 80 GLY A N 1
ATOM 609 C CA . GLY A 1 80 ? 6.307 5.067 -10.745 1.00 96.69 80 GLY A CA 1
ATOM 610 C C . GLY A 1 80 ? 4.893 5.433 -11.193 1.00 96.69 80 GLY A C 1
ATOM 611 O O . GLY A 1 80 ? 4.104 5.827 -10.345 1.00 96.69 80 GLY A O 1
ATOM 612 N N . ASP A 1 81 ? 4.576 5.269 -12.479 1.00 97.94 81 ASP A N 1
ATOM 613 C CA . ASP A 1 81 ? 3.275 5.615 -13.085 1.00 97.94 81 ASP A CA 1
ATOM 614 C C . ASP A 1 81 ? 2.341 4.398 -13.268 1.00 97.94 81 ASP A C 1
ATOM 616 O O . ASP A 1 81 ? 1.358 4.438 -14.012 1.00 97.94 81 ASP A O 1
ATOM 620 N N . ALA A 1 82 ? 2.654 3.284 -12.600 1.00 98.38 82 ALA A N 1
ATOM 621 C CA . ALA A 1 82 ? 1.989 2.006 -12.819 1.00 98.38 82 ALA A CA 1
ATOM 622 C C . ALA A 1 82 ? 0.519 2.007 -12.369 1.00 98.38 82 ALA A C 1
ATOM 624 O O . ALA A 1 82 ? 0.162 2.553 -11.325 1.00 98.38 82 ALA A O 1
ATOM 625 N N . GLN A 1 83 ? -0.334 1.303 -13.110 1.00 98.56 83 GLN A N 1
ATOM 626 C CA . GLN A 1 83 ? -1.754 1.156 -12.796 1.00 98.56 83 GLN A CA 1
ATOM 627 C C . GLN A 1 83 ? -2.107 -0.316 -12.599 1.00 98.56 83 GLN A C 1
ATOM 629 O O . GLN A 1 83 ? -1.817 -1.154 -13.449 1.00 98.56 83 GLN A O 1
ATOM 634 N N . VAL A 1 84 ? -2.755 -0.624 -11.478 1.00 98.62 84 VAL A N 1
ATOM 635 C CA . VAL A 1 84 ? -3.286 -1.955 -11.165 1.00 98.62 84 VAL A CA 1
ATOM 636 C C . VAL A 1 84 ? -4.791 -1.814 -10.965 1.00 98.62 84 VAL A C 1
ATOM 638 O O . VAL A 1 84 ? -5.233 -1.068 -10.085 1.00 98.62 84 VAL A O 1
ATOM 641 N N . PHE A 1 85 ? -5.595 -2.471 -11.796 1.00 98.25 85 PHE A N 1
ATOM 642 C CA . PHE A 1 85 ? -7.044 -2.252 -11.799 1.00 98.25 85 PHE A CA 1
ATOM 643 C C . PHE A 1 85 ? -7.849 -3.497 -12.187 1.00 98.25 85 PHE A C 1
ATOM 645 O O . PHE A 1 85 ? -7.304 -4.560 -12.462 1.00 98.25 85 PHE A O 1
ATOM 652 N N . GLY A 1 86 ? -9.181 -3.381 -12.169 1.00 97.56 86 GLY A N 1
ATOM 653 C CA . GLY A 1 86 ? -10.074 -4.512 -12.439 1.00 97.56 86 GLY A CA 1
ATOM 654 C C . GLY A 1 86 ? -9.908 -5.610 -11.389 1.00 97.56 86 GLY A C 1
ATOM 655 O O . GLY A 1 86 ? -9.808 -5.297 -10.209 1.00 97.56 86 GLY A O 1
ATOM 656 N N . ASP A 1 87 ? -9.840 -6.868 -11.825 1.00 97.44 87 ASP A N 1
ATOM 657 C CA . ASP A 1 87 ? -9.692 -8.049 -10.961 1.00 97.44 87 ASP A CA 1
ATOM 658 C C . ASP A 1 87 ? -8.218 -8.477 -10.773 1.00 97.44 87 ASP A C 1
ATOM 660 O O . ASP A 1 87 ? -7.927 -9.650 -10.530 1.00 97.44 87 ASP A O 1
ATOM 664 N N . ALA A 1 88 ? -7.258 -7.562 -10.954 1.00 98.06 88 ALA A N 1
ATOM 665 C CA . ALA A 1 88 ? -5.827 -7.872 -10.942 1.00 98.06 88 ALA A CA 1
ATOM 666 C C . ALA A 1 88 ? -5.303 -8.289 -9.558 1.00 98.06 88 ALA A C 1
ATOM 668 O O . ALA A 1 88 ? -5.646 -7.699 -8.534 1.00 98.06 88 ALA A O 1
ATOM 669 N N . TRP A 1 89 ? -4.430 -9.302 -9.516 1.00 98.19 89 TRP A N 1
ATOM 670 C CA . TRP A 1 89 ? -3.796 -9.790 -8.286 1.00 98.19 89 TRP A CA 1
ATOM 671 C C . TRP A 1 89 ? -2.275 -9.682 -8.405 1.00 98.19 89 TRP A C 1
ATOM 673 O O . TRP A 1 89 ? -1.655 -10.352 -9.231 1.00 98.19 89 TRP A O 1
ATOM 683 N N . VAL A 1 90 ? -1.659 -8.873 -7.545 1.00 98.25 90 VAL A N 1
ATOM 684 C CA . VAL A 1 90 ? -0.207 -8.667 -7.486 1.00 98.25 90 VAL A CA 1
ATOM 685 C C . VAL A 1 90 ? 0.299 -9.140 -6.128 1.00 98.25 90 VAL A C 1
ATOM 687 O O . VAL A 1 90 ? -0.068 -8.591 -5.091 1.00 98.25 90 VAL A O 1
ATOM 690 N N . PHE A 1 91 ? 1.143 -10.172 -6.110 1.00 97.06 91 PHE A N 1
ATOM 691 C CA . PHE A 1 91 ? 1.530 -10.816 -4.856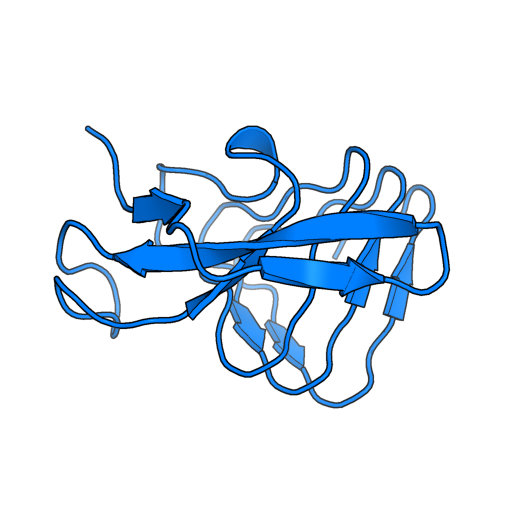 1.00 97.06 91 PHE A CA 1
ATOM 692 C C . PHE A 1 91 ? 2.949 -11.378 -4.833 1.00 97.06 91 PHE A C 1
ATOM 694 O O . PHE A 1 91 ? 3.640 -11.455 -5.851 1.00 97.06 91 PHE A O 1
ATOM 701 N N . GLY A 1 92 ? 3.392 -11.785 -3.641 1.00 95.31 92 GLY A N 1
ATOM 702 C CA . GLY A 1 92 ? 4.738 -12.309 -3.418 1.00 95.31 92 GLY A CA 1
ATOM 703 C C . GLY A 1 92 ? 5.779 -11.198 -3.527 1.00 95.31 92 GLY A C 1
ATOM 704 O O . GLY A 1 92 ? 5.593 -10.137 -2.951 1.00 95.31 92 GLY A O 1
ATOM 705 N N . ASN A 1 93 ? 6.854 -11.429 -4.284 1.00 96.81 93 ASN A N 1
ATOM 706 C CA . ASN A 1 93 ? 7.949 -10.467 -4.486 1.00 96.81 93 ASN A CA 1
ATOM 707 C C . ASN A 1 93 ? 7.812 -9.651 -5.789 1.00 96.81 93 ASN A C 1
ATOM 709 O O . ASN A 1 93 ? 8.814 -9.188 -6.341 1.00 96.81 93 ASN A O 1
ATOM 713 N N . ALA A 1 94 ? 6.596 -9.541 -6.334 1.00 97.94 94 ALA A N 1
ATOM 714 C CA . ALA A 1 94 ? 6.351 -8.859 -7.601 1.00 97.94 94 ALA A CA 1
ATOM 715 C C . ALA A 1 94 ? 6.740 -7.372 -7.539 1.00 97.94 94 ALA A C 1
ATOM 717 O O . ALA A 1 94 ? 6.559 -6.706 -6.519 1.00 97.94 94 ALA A O 1
ATOM 718 N N . ARG A 1 95 ? 7.257 -6.849 -8.656 1.00 97.81 95 ARG A N 1
ATOM 719 C CA . ARG A 1 95 ? 7.556 -5.425 -8.840 1.00 97.81 95 ARG A CA 1
ATOM 720 C C . ARG A 1 95 ? 6.879 -4.935 -10.112 1.00 97.81 95 ARG A C 1
ATOM 722 O O . ARG A 1 95 ? 7.232 -5.400 -11.192 1.00 97.81 95 ARG A O 1
ATOM 729 N N . VAL A 1 96 ? 5.933 -4.014 -9.976 1.00 98.00 96 VAL A N 1
ATOM 730 C CA . VAL A 1 96 ? 5.204 -3.386 -11.086 1.00 98.00 96 VAL A CA 1
ATOM 731 C C . VAL A 1 96 ? 5.612 -1.917 -11.134 1.00 98.00 96 VAL A C 1
ATOM 733 O O . VAL A 1 96 ? 5.499 -1.218 -10.130 1.00 98.00 96 VAL A O 1
ATOM 736 N N . PHE A 1 97 ? 6.158 -1.458 -12.259 1.00 96.31 97 PHE A N 1
ATOM 737 C CA . PHE A 1 97 ? 6.726 -0.114 -12.352 1.00 96.31 97 PHE A CA 1
ATOM 738 C C . PHE A 1 97 ? 6.767 0.440 -13.776 1.00 96.31 97 PHE A C 1
ATOM 740 O O . PHE A 1 97 ? 6.557 -0.297 -14.739 1.00 96.31 97 PHE A O 1
ATOM 747 N N . GLY A 1 98 ? 7.073 1.735 -13.894 1.00 93.56 98 GLY A N 1
ATOM 748 C CA . GLY A 1 98 ? 6.993 2.471 -15.160 1.00 93.56 98 GLY A CA 1
ATOM 749 C C . GLY A 1 98 ? 5.537 2.653 -15.585 1.00 93.56 98 GLY A C 1
ATOM 750 O O . GLY A 1 98 ? 4.671 2.749 -14.725 1.00 93.56 98 GLY A O 1
ATOM 751 N N . ASP A 1 99 ? 5.263 2.615 -16.887 1.00 96.31 99 ASP A N 1
ATOM 752 C CA . ASP A 1 99 ? 3.911 2.778 -17.455 1.00 96.31 99 ASP A CA 1
ATOM 753 C C . ASP A 1 99 ? 3.093 1.467 -17.492 1.00 96.31 99 ASP A C 1
ATOM 755 O O . ASP A 1 99 ? 2.225 1.274 -18.347 1.00 96.31 99 ASP A O 1
ATOM 759 N N . ALA A 1 100 ? 3.413 0.505 -16.621 1.00 97.38 100 ALA A N 1
ATOM 760 C CA . ALA A 1 100 ? 2.773 -0.807 -16.621 1.00 97.38 100 ALA A CA 1
ATOM 761 C C . ALA A 1 100 ? 1.281 -0.716 -16.259 1.00 97.38 100 ALA A C 1
ATOM 763 O O . ALA A 1 100 ? 0.902 -0.017 -15.321 1.00 97.38 100 ALA A O 1
ATOM 764 N N . GLN A 1 101 ? 0.454 -1.482 -16.971 1.00 97.88 101 GLN A N 1
ATOM 765 C CA . GLN A 1 101 ? -0.965 -1.683 -16.676 1.00 97.88 101 GLN A CA 1
ATOM 766 C C . GLN A 1 101 ? -1.203 -3.172 -16.429 1.00 97.88 101 GLN A C 1
ATOM 768 O O . GLN A 1 101 ? -0.830 -3.994 -17.271 1.00 97.88 101 GLN A O 1
ATOM 773 N N . VAL A 1 102 ? -1.769 -3.501 -15.267 1.00 94.94 102 VAL A N 1
ATOM 774 C CA . VAL A 1 102 ? -2.032 -4.874 -14.808 1.00 94.94 102 VAL A CA 1
ATOM 775 C C . VAL A 1 102 ? -3.513 -5.064 -14.542 1.00 94.94 102 VAL A C 1
ATOM 777 O O . VAL A 1 102 ? -4.082 -4.214 -13.815 1.00 94.94 102 VAL A O 1
#

Secondary structure (DSSP, 8-state):
---EEEEEEEEE-TTS-EEEEEEESS-BTTBPTT-EEEEESSGGGB-SSSS-EE-TT-EE-TT-EE-TT-EE-TT-EEETT-EE-TT-EE-TT-EEESS-B-

Sequence (102 aa):
MKKFKLTSEFIVDISGVKLFRIKALIEFGNVKAGDLGGYIEKEENLSHMGDAWVSGDARISGDAQVSGDAWVFGDAQVFGDAQVFGDAWVFGNARVFGDAQV

Foldseek 3Di:
DAQKDFDPDWDQDPVRQTWGWIAGCDDDDPDHHGDIFETERDPQQEDSDACWGHHEPEYEYDCHHTEHNEYHYDNEYEYENEYEYHDHYHDDDHYHYDDHYD

InterPro domains:
  IPR011004 Trimeric LpxA-like superfamily [SSF51161] (17-102)
  IPR040831 YdcK Beta solenoid repeat [PF18836] (54-68)

pLDDT: mean 97.59, std 2.05, range [87.56, 98.88]